Protein AF-A0A1N7HKX2-F1 (afdb_monomer_lite)

Organism: NCBI:txid573024

Secondary structure (DSSP, 8-state):
-HHHHHHHHHHHHHHHHHHHHHHHHHHHHHHHHHHHHHHHHHHHHHHTS-GGGT-SHHHHHHHHHHHHHHHHHHHHHHHHHHHHHHHHHHHHHHHHHHHHHHHHHHHHHHHHHHHH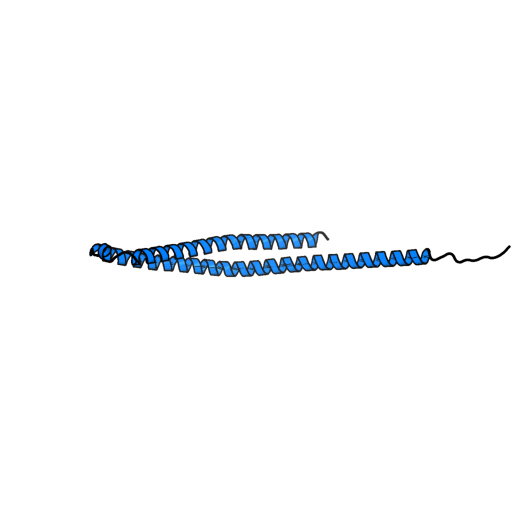HHHHHHHHHHHHHHHHHHTS---------

Foldseek 3Di:
DVVLVVVLVVLVVQLVVLVVVLVVLVVQLVVLVVVLVVLVVVVVVVVPDDVVVQPDPVSVVVVVVSVVVSVVVNVVSVVSNVVSVVVNVVSVVSSVVSVVSSVVSVVVVVVVVVVVVVVVVVVVVVVVVVVCVVPPDPPPDDDDD

Radius of gyration: 36.27 Å; chains: 1; bounding box: 98×24×101 Å

Structure (mmCIF, N/CA/C/O backbone):
data_AF-A0A1N7HKX2-F1
#
_entry.id   AF-A0A1N7HKX2-F1
#
loop_
_atom_site.group_PDB
_atom_site.id
_atom_site.type_symbol
_atom_site.label_atom_id
_atom_site.label_alt_id
_atom_site.label_comp_id
_atom_site.label_asym_id
_atom_site.label_entity_id
_atom_site.label_seq_id
_atom_site.pdbx_PDB_ins_code
_atom_site.Cartn_x
_atom_site.Cartn_y
_atom_site.Cartn_z
_atom_site.occupancy
_atom_site.B_iso_or_equiv
_atom_site.auth_seq_id
_atom_site.auth_comp_id
_atom_site.auth_asym_id
_atom_site.auth_atom_id
_atom_site.pdbx_PDB_model_num
ATOM 1 N N . MET A 1 1 ? 10.877 6.800 -34.885 1.00 54.47 1 MET A N 1
ATOM 2 C CA . MET A 1 1 ? 11.547 7.335 -33.668 1.00 54.47 1 MET A CA 1
ATOM 3 C C . MET A 1 1 ? 10.547 7.992 -32.712 1.00 54.47 1 MET A C 1
ATOM 5 O O . MET A 1 1 ? 10.729 7.865 -31.511 1.00 54.47 1 MET A O 1
ATOM 9 N N . THR A 1 2 ? 9.482 8.614 -33.228 1.00 68.00 2 THR A N 1
ATOM 10 C CA . THR A 1 2 ? 8.345 9.198 -32.486 1.00 68.00 2 THR A CA 1
ATOM 11 C C . THR A 1 2 ? 7.477 8.170 -31.752 1.00 68.00 2 THR A C 1
ATOM 13 O O . THR A 1 2 ? 7.213 8.350 -30.570 1.00 68.00 2 THR A O 1
ATOM 16 N N . ASP A 1 3 ? 7.137 7.056 -32.400 1.00 84.38 3 ASP A N 1
ATOM 17 C CA . ASP A 1 3 ? 6.223 6.032 -31.861 1.00 84.38 3 ASP A CA 1
ATOM 18 C C . ASP A 1 3 ? 6.670 5.440 -30.502 1.00 84.38 3 ASP A C 1
ATOM 20 O O . ASP A 1 3 ? 5.929 5.393 -29.526 1.00 84.38 3 ASP A O 1
ATOM 24 N N . ARG A 1 4 ? 7.958 5.112 -30.358 1.00 81.38 4 ARG A N 1
ATOM 25 C CA . ARG A 1 4 ? 8.507 4.568 -29.100 1.00 81.38 4 ARG A CA 1
ATOM 26 C C . ARG A 1 4 ? 8.592 5.577 -27.961 1.00 81.38 4 ARG A C 1
ATOM 28 O O . ARG A 1 4 ? 8.464 5.204 -26.798 1.00 81.38 4 ARG A O 1
ATOM 35 N N . VAL A 1 5 ? 8.846 6.844 -28.284 1.00 83.69 5 VAL A N 1
ATOM 36 C CA . VAL A 1 5 ? 8.855 7.916 -27.281 1.00 83.69 5 VAL A CA 1
ATOM 37 C C . VAL A 1 5 ? 7.432 8.157 -26.784 1.00 83.69 5 VAL A C 1
ATOM 39 O O . VAL A 1 5 ? 7.237 8.269 -25.578 1.00 83.69 5 VAL A O 1
ATOM 42 N N . GLN A 1 6 ? 6.447 8.134 -27.686 1.00 88.75 6 GLN A N 1
ATOM 43 C CA . GLN A 1 6 ? 5.028 8.200 -27.335 1.00 88.75 6 GLN A CA 1
ATOM 44 C C . GLN A 1 6 ? 4.601 7.001 -26.478 1.00 88.75 6 GLN A C 1
ATOM 46 O O . GLN A 1 6 ? 3.959 7.192 -25.449 1.00 88.75 6 GLN A O 1
ATOM 51 N N . LEU A 1 7 ? 5.034 5.783 -26.822 1.00 89.44 7 LEU A N 1
ATOM 52 C CA . LEU A 1 7 ? 4.786 4.589 -26.009 1.00 89.44 7 LEU A CA 1
ATOM 53 C C . LEU A 1 7 ? 5.380 4.721 -24.599 1.00 89.44 7 LEU A C 1
ATOM 55 O O . LEU A 1 7 ? 4.712 4.412 -23.617 1.00 89.44 7 LEU A O 1
ATOM 59 N N . SER A 1 8 ? 6.616 5.210 -24.484 1.00 89.69 8 SER A N 1
ATOM 60 C CA . SER A 1 8 ? 7.265 5.454 -23.189 1.00 89.69 8 SER A 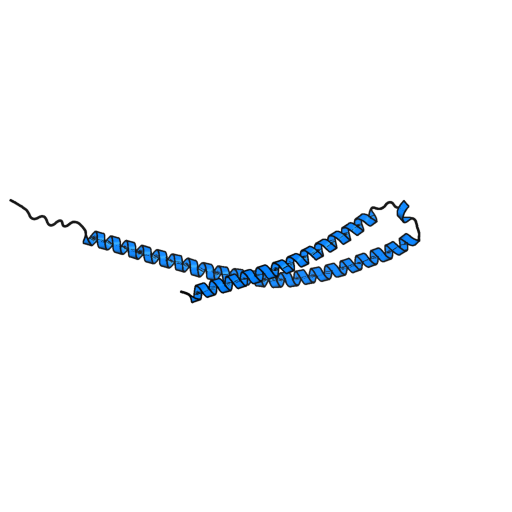CA 1
ATOM 61 C C . SER A 1 8 ? 6.496 6.470 -22.344 1.00 89.69 8 SER A C 1
ATOM 63 O O . SER A 1 8 ? 6.220 6.220 -21.173 1.00 89.69 8 SER A O 1
ATOM 65 N N . GLN A 1 9 ? 6.082 7.585 -22.952 1.00 90.25 9 GLN A N 1
ATOM 66 C CA . GLN A 1 9 ? 5.284 8.615 -22.285 1.00 90.25 9 GLN A CA 1
ATOM 67 C C . GLN A 1 9 ? 3.924 8.080 -21.827 1.00 90.25 9 GLN A C 1
ATOM 69 O O . GLN A 1 9 ? 3.513 8.352 -20.702 1.00 90.25 9 GLN A O 1
ATOM 74 N N . ALA A 1 10 ? 3.250 7.278 -22.654 1.00 91.75 10 ALA A N 1
ATOM 75 C CA . ALA A 1 10 ? 1.982 6.653 -22.294 1.00 91.75 10 ALA A CA 1
ATOM 76 C C . ALA A 1 10 ? 2.136 5.656 -21.130 1.00 91.75 10 ALA A C 1
ATOM 78 O O . ALA A 1 10 ? 1.307 5.637 -20.220 1.00 91.75 10 ALA A O 1
ATOM 79 N N . MET A 1 11 ? 3.206 4.852 -21.120 1.00 91.75 11 MET A N 1
ATOM 80 C CA . MET A 1 11 ? 3.478 3.906 -20.029 1.00 91.75 11 MET A CA 1
ATOM 81 C C . MET A 1 11 ? 3.841 4.617 -18.724 1.00 91.75 11 MET A C 1
ATOM 83 O O . MET A 1 11 ? 3.386 4.199 -17.660 1.00 91.75 11 MET A O 1
ATOM 87 N N . GLU A 1 12 ? 4.606 5.706 -18.798 1.00 92.25 12 GLU A N 1
ATOM 88 C CA . GLU A 1 12 ? 4.907 6.548 -17.639 1.00 92.25 12 GLU A CA 1
ATOM 89 C C . GLU A 1 12 ? 3.629 7.199 -17.095 1.00 92.25 12 GLU A C 1
ATOM 91 O O . GLU A 1 12 ? 3.353 7.097 -15.905 1.00 92.25 12 GLU A O 1
ATOM 96 N N . ALA A 1 13 ? 2.785 7.773 -17.957 1.00 93.19 13 ALA A N 1
ATOM 97 C CA . ALA A 1 13 ? 1.505 8.348 -17.545 1.00 93.19 13 ALA A CA 1
ATOM 98 C C . ALA A 1 13 ? 0.592 7.308 -16.868 1.00 93.19 13 ALA A C 1
ATOM 100 O O . ALA A 1 13 ? -0.014 7.592 -15.835 1.00 93.19 13 ALA A O 1
ATOM 101 N N . ALA A 1 14 ? 0.536 6.081 -17.396 1.00 91.25 14 ALA A N 1
ATOM 102 C CA . ALA A 1 14 ? -0.213 4.987 -16.780 1.00 91.25 14 ALA A CA 1
ATOM 103 C C . ALA A 1 14 ? 0.354 4.584 -15.405 1.00 91.25 14 ALA A C 1
ATOM 105 O O . ALA A 1 14 ? -0.413 4.284 -14.486 1.00 91.25 14 ALA A O 1
ATOM 106 N N . TYR A 1 15 ? 1.681 4.590 -15.241 1.00 94.38 15 TYR A N 1
ATOM 107 C CA . TYR A 1 15 ? 2.329 4.354 -13.950 1.00 94.38 15 TYR A CA 1
ATOM 108 C C . TYR A 1 15 ? 2.005 5.461 -12.937 1.00 94.38 15 TYR A C 1
ATOM 110 O O . TYR A 1 15 ? 1.603 5.154 -11.814 1.00 94.38 15 TYR A O 1
ATOM 118 N N . GLN A 1 16 ? 2.082 6.729 -13.347 1.00 94.00 16 GLN A N 1
ATOM 119 C CA . GLN A 1 16 ? 1.731 7.878 -12.506 1.00 94.00 16 GLN A CA 1
ATOM 120 C C . GLN A 1 16 ? 0.261 7.837 -12.069 1.00 94.00 16 GLN A C 1
ATOM 122 O O . GLN A 1 16 ? -0.043 8.010 -10.890 1.00 94.00 16 GLN A O 1
ATOM 127 N N . ALA A 1 17 ? -0.656 7.514 -12.985 1.00 92.31 17 ALA A N 1
ATOM 128 C CA . ALA A 1 17 ? -2.073 7.349 -12.663 1.00 92.31 17 ALA A CA 1
ATOM 129 C C . ALA A 1 17 ? -2.307 6.217 -11.643 1.00 92.31 17 ALA A C 1
ATOM 131 O O . ALA A 1 17 ? -3.062 6.384 -10.684 1.00 92.31 17 ALA A O 1
ATOM 132 N N . ALA A 1 18 ? -1.623 5.078 -11.802 1.00 91.69 18 ALA A N 1
ATOM 133 C CA . ALA A 1 18 ? -1.693 3.980 -10.840 1.00 91.69 18 ALA A CA 1
ATOM 134 C C . ALA A 1 18 ? -1.113 4.368 -9.467 1.00 91.69 18 ALA A C 1
ATOM 136 O O . ALA A 1 18 ? -1.611 3.914 -8.434 1.00 91.69 18 ALA A O 1
ATOM 137 N N . GLN A 1 19 ? -0.077 5.210 -9.441 1.00 92.94 19 GLN A N 1
ATOM 138 C CA . GLN A 1 19 ? 0.522 5.709 -8.207 1.00 92.94 19 GLN A CA 1
ATOM 139 C C . GLN A 1 19 ? -0.404 6.695 -7.487 1.00 92.94 19 GLN A C 1
ATOM 141 O O . GLN A 1 19 ? -0.5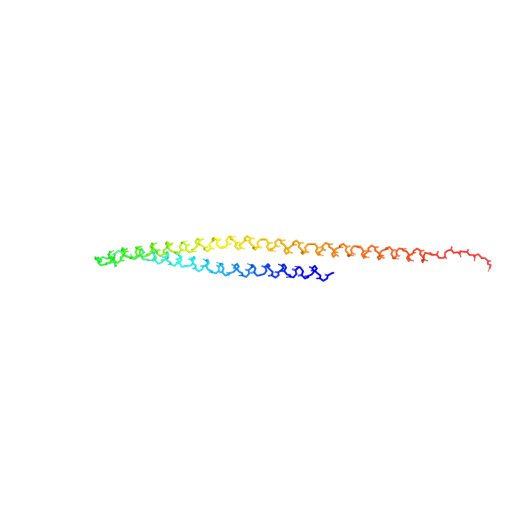54 6.587 -6.271 1.00 92.94 19 GLN A O 1
ATOM 146 N N . ALA A 1 20 ? -1.069 7.593 -8.218 1.00 92.44 20 ALA A N 1
ATOM 147 C CA . ALA A 1 20 ? -2.071 8.503 -7.665 1.00 92.44 20 ALA A CA 1
ATOM 148 C C . ALA A 1 20 ? -3.236 7.729 -7.028 1.00 92.44 20 ALA A C 1
ATOM 150 O O . ALA A 1 20 ? -3.525 7.922 -5.851 1.00 92.44 20 ALA A O 1
ATOM 151 N N . ALA A 1 21 ? -3.802 6.748 -7.740 1.00 89.69 21 ALA A N 1
ATOM 152 C CA . ALA A 1 21 ? -4.880 5.903 -7.214 1.00 89.69 21 ALA A CA 1
ATOM 153 C C . ALA A 1 21 ? -4.483 5.107 -5.951 1.00 89.69 21 ALA A C 1
ATOM 155 O O . ALA A 1 21 ? -5.331 4.745 -5.136 1.00 89.69 21 ALA A O 1
ATOM 156 N N . MET A 1 22 ? -3.190 4.812 -5.770 1.00 93.50 22 MET A N 1
ATOM 157 C CA . MET A 1 22 ? -2.677 4.172 -4.555 1.00 93.50 22 MET A CA 1
ATOM 158 C C . MET A 1 22 ? -2.655 5.132 -3.355 1.00 93.50 22 MET A C 1
ATOM 160 O O . MET A 1 22 ? -2.779 4.670 -2.220 1.00 93.50 22 MET A O 1
ATOM 164 N N . GLN A 1 23 ? -2.488 6.441 -3.570 1.00 92.94 23 GLN A N 1
ATOM 165 C CA . GLN A 1 23 ? -2.474 7.420 -2.477 1.00 92.94 23 GLN A CA 1
ATOM 166 C C . GLN A 1 23 ? -3.844 7.545 -1.817 1.00 92.94 23 GLN A C 1
ATOM 168 O O . GLN A 1 23 ? -3.916 7.533 -0.590 1.00 92.94 23 GLN A O 1
ATOM 173 N N . ASP A 1 24 ? -4.917 7.547 -2.606 1.00 91.75 24 ASP A N 1
ATOM 174 C CA . ASP A 1 24 ? -6.286 7.623 -2.083 1.00 91.75 24 ASP A CA 1
ATOM 175 C C . ASP A 1 24 ? -6.590 6.444 -1.144 1.00 91.75 24 ASP A C 1
ATOM 177 O O . ASP A 1 24 ? -7.060 6.624 -0.021 1.00 91.75 24 ASP A O 1
ATOM 181 N N . ILE A 1 25 ? -6.213 5.228 -1.553 1.00 95.00 25 ILE A N 1
ATOM 182 C CA . ILE A 1 25 ? -6.378 4.016 -0.735 1.00 95.00 25 ILE A CA 1
ATOM 183 C C . ILE A 1 25 ? -5.528 4.071 0.540 1.00 95.00 25 ILE A C 1
ATOM 185 O O . ILE A 1 25 ? -5.960 3.610 1.597 1.00 95.00 25 ILE A O 1
ATOM 189 N N . ARG A 1 26 ? -4.312 4.626 0.468 1.00 95.94 26 ARG A N 1
ATOM 190 C CA . ARG A 1 26 ? -3.451 4.797 1.650 1.00 95.94 26 ARG A CA 1
ATOM 191 C C . ARG A 1 26 ? -4.036 5.801 2.637 1.00 95.94 26 ARG A C 1
ATOM 193 O O . ARG A 1 26 ? -3.925 5.579 3.843 1.00 95.94 26 ARG A O 1
ATOM 200 N N . ALA A 1 27 ? -4.642 6.878 2.144 1.00 96.56 27 ALA A N 1
ATOM 201 C CA . ALA A 1 27 ? -5.323 7.855 2.982 1.00 96.56 27 ALA A CA 1
ATOM 202 C C . ALA A 1 27 ? -6.527 7.218 3.692 1.00 96.56 27 ALA A C 1
ATOM 204 O O . ALA A 1 27 ? -6.638 7.331 4.912 1.00 96.56 27 ALA A O 1
ATOM 205 N N . GLU A 1 28 ? -7.358 6.464 2.963 1.00 96.81 28 GLU A N 1
ATOM 206 C CA . GLU A 1 28 ? -8.502 5.739 3.534 1.00 96.81 28 GLU A CA 1
ATOM 207 C C . GLU A 1 28 ? -8.063 4.714 4.596 1.00 96.81 28 GLU A C 1
ATOM 209 O O . GLU A 1 28 ? -8.617 4.667 5.695 1.00 96.81 28 GLU A O 1
ATOM 214 N N . GLU A 1 29 ? -7.015 3.932 4.319 1.00 98.06 29 GLU A N 1
ATOM 215 C CA . GLU A 1 29 ? -6.444 2.989 5.289 1.00 98.06 29 GLU A CA 1
ATOM 216 C C . GLU A 1 29 ? -5.941 3.697 6.552 1.00 98.06 29 GLU A C 1
ATOM 218 O O . GLU A 1 29 ? -6.178 3.228 7.666 1.00 98.06 29 GLU A O 1
ATOM 223 N N . THR A 1 30 ? -5.232 4.814 6.382 1.00 98.06 30 THR A N 1
ATOM 224 C CA . THR A 1 30 ? -4.673 5.583 7.498 1.00 98.06 30 THR A CA 1
ATOM 225 C C . THR A 1 30 ? -5.787 6.127 8.384 1.00 98.06 30 THR A C 1
ATOM 227 O O . THR A 1 30 ? -5.717 5.959 9.599 1.00 98.06 30 THR A O 1
ATOM 230 N N . ALA A 1 31 ? -6.839 6.689 7.785 1.00 98.06 31 ALA A N 1
ATOM 231 C CA . ALA A 1 31 ? -7.996 7.195 8.515 1.00 98.06 31 ALA A CA 1
ATOM 232 C C . ALA A 1 31 ? -8.685 6.086 9.329 1.00 98.06 31 ALA A C 1
ATOM 234 O O . ALA A 1 31 ? -8.932 6.255 10.520 1.00 98.06 31 ALA A O 1
ATOM 235 N N . LEU A 1 32 ? -8.918 4.909 8.735 1.00 98.06 32 LEU A N 1
ATOM 236 C CA . LEU A 1 32 ? -9.529 3.779 9.449 1.00 98.06 32 LEU A CA 1
ATOM 237 C C . LEU A 1 32 ? -8.667 3.281 10.615 1.00 98.06 32 LEU A C 1
ATOM 239 O O . LEU A 1 32 ? -9.189 2.964 11.685 1.00 98.06 32 LEU A O 1
ATOM 243 N N . ARG A 1 33 ? -7.344 3.218 10.428 1.00 98.19 33 ARG A N 1
ATOM 244 C CA . ARG A 1 33 ? -6.407 2.843 11.497 1.00 98.19 33 ARG A CA 1
ATOM 245 C C . ARG A 1 33 ? -6.380 3.877 12.620 1.00 98.19 33 ARG A C 1
ATOM 247 O O . ARG A 1 33 ? -6.300 3.483 13.780 1.00 98.19 33 ARG A O 1
ATOM 254 N N . GLN A 1 34 ? -6.468 5.165 12.292 1.00 98.00 34 GLN A N 1
ATOM 255 C CA . GLN A 1 34 ? -6.578 6.239 13.281 1.00 98.00 34 GLN A CA 1
ATOM 256 C C . GLN A 1 34 ? -7.869 6.105 14.090 1.00 98.00 34 GLN A C 1
ATOM 258 O O . GLN A 1 34 ? -7.798 6.057 15.312 1.00 98.00 34 GLN A O 1
ATOM 263 N N . SER A 1 35 ? -9.020 5.907 13.440 1.00 97.12 35 SER A N 1
ATOM 264 C CA . SER A 1 35 ? -10.292 5.700 14.147 1.00 97.12 35 SER A CA 1
ATOM 265 C C . SER A 1 35 ? -10.271 4.473 15.066 1.00 97.12 35 SER A C 1
ATOM 267 O O . SER A 1 35 ? -10.822 4.513 16.164 1.00 97.12 35 SER A O 1
ATOM 269 N N . LEU A 1 36 ? -9.617 3.380 14.655 1.00 96.81 36 LEU A N 1
ATOM 270 C CA . LEU A 1 36 ? -9.416 2.210 15.520 1.00 96.81 36 LEU A CA 1
ATOM 271 C C . LEU A 1 36 ? -8.536 2.537 16.735 1.00 96.81 36 LEU A C 1
ATOM 273 O O . LEU A 1 36 ? -8.864 2.130 17.848 1.00 96.81 36 LEU A O 1
ATOM 277 N N . ALA A 1 37 ? -7.444 3.277 16.533 1.00 96.25 37 ALA A N 1
ATOM 278 C CA . ALA A 1 37 ? -6.550 3.688 17.612 1.00 96.25 37 ALA A CA 1
ATOM 279 C C . ALA A 1 37 ? -7.242 4.639 18.603 1.00 96.25 37 ALA A C 1
ATOM 281 O O . ALA A 1 37 ? -7.080 4.487 19.811 1.00 96.25 37 ALA A O 1
ATOM 282 N N . GLU A 1 38 ? -8.048 5.579 18.109 1.00 94.94 38 GLU A N 1
ATOM 283 C CA . GLU A 1 38 ? -8.859 6.484 18.930 1.00 94.94 38 GLU A CA 1
ATOM 284 C C . GLU A 1 38 ? -9.886 5.716 19.767 1.00 94.94 38 GLU A C 1
ATOM 286 O O . GLU A 1 38 ? -10.009 5.959 20.968 1.00 94.94 38 GLU A O 1
ATOM 291 N N . LEU A 1 39 ? -10.583 4.750 19.160 1.00 92.88 39 LEU A N 1
ATOM 292 C CA . LEU A 1 39 ? -11.549 3.901 19.857 1.00 92.88 39 LEU A CA 1
ATOM 293 C C . LEU A 1 39 ? -10.880 3.084 20.976 1.00 92.88 39 LEU A C 1
ATOM 295 O O . LEU A 1 39 ? -11.408 2.989 22.087 1.00 92.88 39 LEU A O 1
ATOM 299 N N . ASP A 1 40 ? -9.700 2.525 20.705 1.00 91.06 40 ASP A N 1
ATOM 300 C CA . ASP A 1 40 ? -8.931 1.775 21.697 1.00 91.06 40 ASP A CA 1
ATOM 301 C C . ASP A 1 40 ? -8.400 2.690 22.817 1.00 91.06 40 ASP A C 1
ATOM 303 O O . ASP A 1 40 ? -8.470 2.320 23.993 1.00 91.06 40 ASP A O 1
ATOM 307 N N . ALA A 1 41 ? -7.961 3.909 22.492 1.00 90.50 41 ALA A N 1
ATOM 308 C CA . ALA A 1 41 ? -7.528 4.900 23.477 1.00 90.50 41 ALA A CA 1
ATOM 309 C C . ALA A 1 41 ? -8.676 5.333 24.405 1.00 90.50 41 ALA A C 1
ATOM 311 O O . ALA A 1 41 ? -8.497 5.369 25.624 1.00 90.50 41 ALA A O 1
ATOM 312 N N . GLN A 1 42 ? -9.870 5.590 23.858 1.00 86.62 42 GLN A N 1
ATOM 313 C CA . GLN A 1 42 ? -11.066 5.909 24.647 1.00 86.62 42 GLN A CA 1
ATOM 314 C C . GLN A 1 42 ? -11.422 4.765 25.598 1.00 86.62 42 GLN A C 1
ATOM 316 O O . GLN A 1 42 ? -11.656 4.993 26.784 1.00 86.62 42 GLN A O 1
ATOM 321 N N . ARG A 1 43 ? -11.379 3.517 25.116 1.00 84.25 43 ARG A N 1
ATOM 322 C CA . ARG A 1 43 ? -11.628 2.333 25.947 1.00 84.25 43 ARG A CA 1
ATOM 323 C C . ARG A 1 43 ? -10.622 2.205 27.094 1.00 84.25 43 ARG A C 1
ATOM 325 O O . ARG A 1 43 ? -11.010 1.865 28.213 1.00 84.25 43 ARG A O 1
ATOM 332 N N . MET A 1 44 ? -9.338 2.451 26.830 1.00 83.94 44 MET A N 1
ATOM 333 C CA . MET A 1 44 ? -8.294 2.417 27.859 1.00 83.94 44 MET A CA 1
ATOM 334 C C . MET A 1 44 ? -8.480 3.530 28.895 1.00 83.94 44 MET A C 1
ATOM 336 O O . MET A 1 44 ? -8.383 3.256 30.090 1.00 83.94 44 MET A O 1
ATOM 340 N N . ALA A 1 45 ? -8.801 4.748 28.451 1.00 83.06 45 ALA A N 1
ATOM 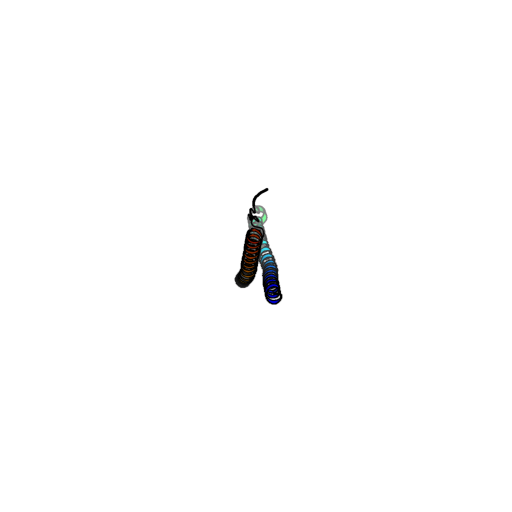341 C CA . ALA A 1 45 ? -9.060 5.885 29.328 1.00 83.06 45 ALA A CA 1
ATOM 342 C C . ALA A 1 45 ? -10.265 5.636 30.247 1.00 83.06 45 ALA A C 1
ATOM 344 O O . ALA A 1 45 ? -10.168 5.873 31.449 1.00 83.06 45 ALA A O 1
ATOM 345 N N . SER A 1 46 ? -11.362 5.077 29.720 1.00 76.06 46 SER A N 1
ATOM 346 C CA . SER A 1 46 ? -12.520 4.699 30.537 1.00 76.06 46 SER A CA 1
ATOM 347 C C . SER A 1 46 ? -12.139 3.682 31.616 1.00 76.06 46 SER A C 1
ATOM 349 O O . SER A 1 46 ? -12.521 3.836 32.769 1.00 76.06 46 SER A O 1
ATOM 351 N N . ARG A 1 47 ? -11.325 2.672 31.285 1.00 74.06 47 ARG A N 1
ATOM 352 C CA . ARG A 1 47 ? -10.906 1.637 32.245 1.00 74.06 47 ARG A CA 1
ATOM 353 C C . ARG A 1 47 ? -9.955 2.150 33.337 1.00 74.06 47 ARG A C 1
ATOM 355 O O . ARG A 1 47 ? -9.827 1.499 34.368 1.00 74.06 47 ARG A O 1
ATOM 362 N N . ALA A 1 48 ? -9.281 3.277 33.111 1.00 77.44 48 ALA A N 1
ATOM 363 C CA . ALA A 1 48 ? -8.340 3.876 34.057 1.00 77.44 48 ALA A CA 1
ATOM 364 C C . ALA A 1 48 ? -9.010 4.771 35.123 1.00 77.44 48 ALA A C 1
ATOM 366 O O . ALA A 1 48 ? -8.329 5.242 36.033 1.00 77.44 48 ALA A O 1
ATOM 367 N N . LEU A 1 49 ? -10.321 5.021 35.025 1.00 71.25 49 LEU A N 1
ATOM 368 C CA . LEU A 1 49 ? -11.058 5.849 35.985 1.00 71.25 49 LEU A CA 1
ATOM 369 C C . LEU A 1 49 ? -11.245 5.118 37.341 1.00 71.25 49 LEU A C 1
ATOM 371 O O . LEU A 1 49 ? -11.627 3.946 37.335 1.00 71.25 49 LEU A O 1
ATOM 375 N N . PRO A 1 50 ? -11.025 5.780 38.500 1.00 69.88 50 PRO A N 1
ATOM 376 C CA . PRO A 1 50 ? -11.143 5.167 39.832 1.00 69.88 50 PRO A CA 1
ATOM 377 C C . PRO A 1 50 ? -12.545 4.638 40.153 1.00 69.88 50 PRO A C 1
ATOM 379 O O . PRO A 1 50 ? -13.539 5.301 39.857 1.00 69.88 50 PRO A O 1
ATOM 382 N N . LEU A 1 51 ? -12.626 3.491 40.840 1.00 62.09 51 LEU A N 1
ATOM 383 C CA . LEU A 1 51 ? -13.876 2.786 41.176 1.00 62.09 51 LEU A CA 1
ATOM 384 C C . LEU A 1 51 ? -14.903 3.658 41.932 1.00 62.09 51 LEU A C 1
ATOM 386 O O . LEU A 1 51 ? -16.107 3.456 41.785 1.00 62.09 51 LEU A O 1
ATOM 390 N N . GLU A 1 52 ? -14.446 4.651 42.701 1.00 64.56 52 GLU A N 1
ATOM 391 C CA . GLU A 1 52 ? -15.314 5.588 43.434 1.00 64.56 52 GLU A CA 1
ATOM 392 C C . GLU A 1 52 ? -16.181 6.453 42.503 1.00 64.56 52 GLU A C 1
ATOM 394 O O . GLU A 1 52 ? -17.274 6.864 42.885 1.00 64.56 52 GLU A O 1
ATOM 399 N N . GLN A 1 53 ? -15.746 6.680 41.259 1.00 60.78 53 GLN A N 1
ATOM 400 C CA . GLN A 1 53 ? -16.517 7.407 40.240 1.00 60.78 53 GLN A CA 1
ATOM 401 C C . GLN A 1 53 ? -17.543 6.513 39.518 1.00 60.78 53 GLN A C 1
ATOM 403 O O . GLN A 1 53 ? -18.427 7.019 38.829 1.00 60.78 53 GLN A O 1
ATOM 408 N N . TRP A 1 54 ? -17.457 5.190 39.696 1.00 58.28 54 TRP A N 1
ATOM 409 C CA . TRP A 1 54 ? -18.302 4.186 39.034 1.00 58.28 54 TRP A CA 1
ATOM 410 C C . TRP A 1 54 ? -19.460 3.677 39.905 1.00 58.28 54 TRP A C 1
ATOM 412 O O . TRP A 1 54 ? -20.334 2.970 39.408 1.00 58.28 54 TRP A O 1
ATOM 422 N N . ALA A 1 55 ? -19.496 4.024 41.195 1.00 56.34 55 ALA A N 1
ATOM 423 C CA . ALA A 1 55 ? -20.305 3.344 42.215 1.00 56.34 55 ALA A CA 1
ATOM 424 C C . ALA A 1 55 ? -21.842 3.528 42.122 1.00 56.34 55 ALA A C 1
ATOM 426 O O . ALA A 1 55 ? -22.573 3.058 42.994 1.00 56.34 55 ALA A O 1
ATOM 427 N N . ALA A 1 56 ? -22.374 4.171 41.077 1.00 59.91 56 ALA A N 1
ATOM 428 C CA . ALA A 1 56 ? -23.817 4.292 40.874 1.00 59.91 56 ALA A CA 1
ATOM 429 C C . ALA A 1 56 ? -24.371 3.109 40.043 1.00 59.91 56 ALA A C 1
ATOM 431 O O . ALA A 1 56 ? -23.869 2.852 38.952 1.00 59.91 56 ALA A O 1
ATOM 432 N N . PRO A 1 57 ? -25.483 2.455 40.435 1.00 55.44 57 PRO A N 1
ATOM 433 C CA . PRO A 1 57 ? -26.126 1.391 39.643 1.00 55.44 57 PRO A CA 1
ATOM 434 C C . PRO A 1 57 ? -26.481 1.790 38.195 1.00 55.44 57 PRO A C 1
ATOM 436 O O . PRO A 1 57 ? -26.533 0.948 37.301 1.00 55.44 57 PRO A O 1
ATOM 439 N N . ARG A 1 58 ? -26.676 3.093 37.935 1.00 56.78 58 ARG A N 1
ATOM 440 C CA . ARG A 1 58 ? -26.894 3.668 36.593 1.00 56.78 58 ARG A CA 1
ATOM 441 C C . ARG A 1 58 ? -25.646 3.603 35.698 1.00 56.78 58 ARG A C 1
ATOM 443 O O . ARG A 1 58 ? -25.787 3.525 34.481 1.00 56.78 58 ARG A O 1
ATOM 450 N N . ALA A 1 59 ? -24.452 3.606 36.293 1.00 61.94 59 ALA A N 1
ATOM 451 C CA . ALA A 1 59 ? -23.177 3.521 35.585 1.00 61.94 59 ALA A CA 1
ATOM 452 C C . ALA A 1 59 ? -22.940 2.122 34.995 1.00 61.94 59 ALA A C 1
ATOM 454 O O . ALA A 1 59 ? -22.402 2.012 33.900 1.00 61.94 59 ALA A O 1
ATOM 455 N N . ILE A 1 60 ? -23.430 1.061 35.649 1.00 63.03 60 ILE A N 1
ATOM 456 C CA . ILE A 1 60 ? -23.290 -0.326 35.168 1.00 63.03 60 ILE A CA 1
ATOM 457 C C . ILE A 1 60 ? -24.078 -0.544 33.864 1.00 63.03 60 ILE A C 1
ATOM 459 O O . ILE A 1 60 ? -23.566 -1.123 32.907 1.00 63.03 60 ILE A O 1
ATOM 463 N N . GLY A 1 61 ? -25.319 -0.048 33.791 1.00 65.75 61 GLY A N 1
ATOM 464 C CA . GLY A 1 61 ? -26.126 -0.131 32.566 1.00 65.75 61 GLY A CA 1
ATOM 465 C C . GLY A 1 61 ? -25.558 0.712 31.418 1.00 65.75 61 GLY A C 1
ATOM 466 O O . GLY A 1 61 ? -25.585 0.285 30.264 1.00 65.75 61 GLY A O 1
ATOM 467 N N . ALA A 1 62 ? -25.003 1.885 31.737 1.00 72.38 62 ALA A N 1
ATOM 468 C CA . ALA A 1 62 ? -24.318 2.735 30.766 1.00 72.38 62 ALA A CA 1
ATOM 469 C C . ALA A 1 62 ? -23.031 2.080 30.227 1.00 72.38 62 ALA A C 1
ATOM 471 O O . ALA A 1 62 ? -22.773 2.153 29.026 1.00 72.38 62 ALA A O 1
ATOM 472 N N . ASP A 1 63 ? -22.272 1.382 31.076 1.00 77.12 63 ASP A N 1
ATOM 473 C CA . ASP A 1 63 ? -21.052 0.675 30.680 1.00 77.12 63 ASP A CA 1
ATOM 474 C C . ASP A 1 63 ? -21.342 -0.506 29.745 1.00 77.12 63 ASP A C 1
ATOM 476 O O . ASP A 1 63 ? -20.694 -0.650 28.712 1.00 77.12 63 ASP A O 1
ATOM 480 N N . LEU A 1 64 ? -22.379 -1.306 30.018 1.00 80.25 64 LEU A N 1
ATOM 481 C CA . LEU A 1 64 ? -22.750 -2.413 29.129 1.00 80.25 64 LEU A CA 1
ATOM 482 C C . LEU A 1 64 ? -23.159 -1.919 27.727 1.00 80.25 64 LEU A C 1
ATOM 484 O O . LEU A 1 64 ? -22.759 -2.502 26.715 1.00 80.25 64 LEU A O 1
ATOM 488 N N . LEU A 1 65 ? -23.921 -0.821 27.654 1.00 83.81 65 LEU A N 1
ATOM 489 C CA . LEU A 1 65 ? -24.293 -0.187 26.384 1.00 83.81 65 LEU A CA 1
ATOM 490 C C . LEU A 1 65 ? -23.068 0.367 25.645 1.00 83.81 65 LEU A C 1
ATOM 492 O O . LEU A 1 65 ? -22.940 0.166 24.434 1.00 83.81 65 LEU A O 1
ATOM 496 N N . TRP A 1 66 ? -22.153 1.016 26.368 1.00 84.75 66 TRP A N 1
ATOM 497 C CA . TRP A 1 66 ? -20.904 1.545 25.823 1.00 84.75 66 TRP A CA 1
ATOM 498 C C . TRP A 1 66 ? -19.984 0.440 25.294 1.00 84.75 66 TRP A C 1
ATOM 500 O O . TRP A 1 66 ? -19.468 0.540 24.178 1.00 84.75 66 TRP A O 1
ATOM 510 N N . GLN A 1 67 ? -19.829 -0.659 26.033 1.00 84.31 67 GLN A N 1
ATOM 511 C CA . GLN A 1 67 ? -19.058 -1.826 25.601 1.00 84.31 67 GLN A CA 1
ATOM 512 C C . GLN A 1 67 ? -19.669 -2.471 24.352 1.00 84.31 67 GLN A C 1
ATOM 514 O O . GLN A 1 67 ? -18.951 -2.774 23.395 1.00 84.31 67 GLN A O 1
ATOM 519 N N . GLY A 1 68 ? -20.996 -2.629 24.319 1.00 89.19 68 GLY A N 1
ATOM 520 C CA . GLY A 1 68 ? -21.710 -3.163 23.159 1.00 89.19 68 GLY A CA 1
ATOM 521 C C . GLY A 1 68 ? -21.621 -2.262 21.922 1.00 89.19 68 GLY A C 1
ATOM 522 O O . GLY A 1 68 ? -21.520 -2.757 20.798 1.00 89.19 68 GLY A O 1
ATOM 523 N N . TRP A 1 69 ? -21.636 -0.939 22.098 1.00 90.81 69 TRP A N 1
ATOM 524 C CA . TRP A 1 69 ? -21.372 0.010 21.014 1.00 90.81 69 TRP A CA 1
ATOM 525 C C . TRP A 1 69 ? -19.920 -0.088 20.529 1.00 90.81 69 TRP A C 1
ATOM 527 O O . TRP A 1 69 ? -19.697 -0.316 19.345 1.00 90.81 69 TRP A O 1
ATOM 537 N N . THR A 1 70 ? -18.944 -0.041 21.439 1.00 90.69 70 THR A N 1
ATOM 538 C CA . THR A 1 70 ? -17.507 -0.117 21.123 1.00 90.69 70 THR A CA 1
ATOM 539 C C . THR A 1 70 ? -17.167 -1.377 20.325 1.00 90.69 70 THR A C 1
ATOM 541 O O . THR A 1 70 ? -16.450 -1.313 19.327 1.00 90.69 70 THR A O 1
ATOM 544 N N . GLN A 1 71 ? -17.711 -2.529 20.726 1.00 91.19 71 GLN A N 1
ATOM 545 C CA . GLN A 1 71 ? -17.471 -3.796 20.038 1.00 91.19 71 GLN A CA 1
ATOM 546 C C . GLN A 1 71 ? -18.038 -3.792 18.612 1.00 91.19 71 GLN A C 1
ATOM 548 O O . GLN A 1 71 ? -17.347 -4.215 17.684 1.00 91.19 71 GLN A O 1
ATOM 553 N N . ARG A 1 72 ? -19.265 -3.284 18.423 1.00 94.31 72 ARG A N 1
ATOM 554 C CA . ARG A 1 72 ? -19.892 -3.159 17.096 1.00 94.31 72 ARG A CA 1
ATOM 555 C C . ARG A 1 72 ? -19.121 -2.190 16.205 1.00 94.31 72 ARG A C 1
ATOM 557 O O . ARG A 1 72 ? -18.721 -2.571 15.110 1.00 94.31 72 ARG A O 1
ATOM 564 N N . THR A 1 73 ? -18.802 -1.000 16.709 1.00 94.12 73 THR A N 1
ATOM 565 C CA . THR A 1 73 ? -18.015 0.008 15.984 1.00 94.12 73 THR A CA 1
ATOM 566 C C . THR A 1 73 ? -16.652 -0.544 15.564 1.00 94.12 73 THR A C 1
ATOM 568 O O . THR A 1 73 ? -16.241 -0.389 14.415 1.00 94.12 73 THR A O 1
ATOM 571 N N . ARG A 1 74 ? -15.957 -1.266 16.453 1.00 95.94 74 ARG A N 1
ATOM 572 C CA . ARG A 1 74 ? -14.676 -1.912 16.131 1.00 95.94 74 ARG A CA 1
ATOM 573 C C . ARG A 1 74 ? -14.823 -2.975 15.043 1.00 95.94 74 ARG A C 1
ATOM 575 O O . ARG A 1 74 ? -13.969 -3.061 14.161 1.00 95.94 74 ARG A O 1
ATOM 582 N N . GLN A 1 75 ? -15.873 -3.795 15.094 1.00 97.06 75 GLN A N 1
ATOM 583 C CA . GLN A 1 75 ? -16.148 -4.783 14.047 1.00 97.06 75 GLN A CA 1
ATOM 584 C C . GLN A 1 75 ? -16.403 -4.107 12.695 1.00 97.06 75 GLN A C 1
ATOM 586 O O . GLN A 1 75 ? -15.786 -4.493 11.704 1.00 97.06 75 GLN A O 1
ATOM 591 N N . GLU A 1 76 ? -17.228 -3.063 12.656 1.00 97.38 76 GLU A N 1
ATOM 592 C CA . GLU A 1 76 ? -17.506 -2.297 11.437 1.00 97.38 76 GLU A CA 1
ATOM 593 C C . GLU A 1 76 ? -16.239 -1.664 10.845 1.00 97.38 76 GLU A C 1
ATOM 595 O O . GLU A 1 76 ? -15.996 -1.771 9.641 1.00 97.38 76 GLU A O 1
ATOM 600 N N . LEU A 1 77 ? -15.398 -1.046 11.681 1.00 97.38 77 LEU A N 1
ATOM 601 C CA . LEU A 1 77 ? -14.119 -0.471 11.256 1.00 97.38 77 LEU A CA 1
ATOM 602 C C . LEU A 1 77 ? -13.163 -1.538 10.706 1.00 97.38 77 LEU A C 1
ATOM 604 O O . LEU A 1 77 ? -12.527 -1.312 9.679 1.00 97.38 77 LEU A O 1
ATOM 608 N N . ASN A 1 78 ? -13.094 -2.716 11.333 1.00 97.88 78 ASN A N 1
ATOM 609 C CA . ASN A 1 78 ? -12.264 -3.821 10.847 1.00 97.88 78 ASN A CA 1
ATOM 610 C C . ASN A 1 78 ? -12.750 -4.378 9.505 1.00 97.88 78 ASN A C 1
ATOM 612 O O . ASN A 1 78 ? -11.926 -4.679 8.643 1.00 97.88 78 ASN A O 1
ATOM 616 N N . VAL A 1 79 ? -14.065 -4.487 9.298 1.00 98.25 79 VAL A N 1
ATOM 617 C CA . VAL A 1 79 ? -14.630 -4.906 8.005 1.00 98.25 79 VAL A CA 1
ATOM 618 C C . VAL A 1 79 ? -14.276 -3.895 6.915 1.00 98.25 79 VAL A C 1
ATOM 620 O O . VAL A 1 79 ? -13.784 -4.287 5.856 1.00 98.25 79 VAL A O 1
ATOM 623 N N . LYS A 1 80 ? -14.445 -2.594 7.185 1.00 98.00 80 LYS A N 1
ATOM 624 C CA . LYS A 1 80 ? -14.041 -1.525 6.255 1.00 98.00 80 LYS A CA 1
ATOM 625 C C . LYS A 1 80 ? -12.544 -1.587 5.952 1.00 98.00 80 LYS A C 1
ATOM 627 O O . LYS A 1 80 ? -12.146 -1.520 4.790 1.00 98.00 80 LYS A O 1
ATOM 632 N N . LEU A 1 81 ? -11.711 -1.787 6.974 1.00 98.25 81 LEU A N 1
ATOM 633 C CA . LEU A 1 81 ? -10.265 -1.918 6.808 1.00 98.25 81 LEU A CA 1
ATOM 634 C C . LEU A 1 81 ? -9.910 -3.131 5.942 1.00 98.25 81 LEU A C 1
ATOM 636 O O . LEU A 1 81 ? -9.106 -3.004 5.023 1.00 98.25 81 LEU A O 1
ATOM 640 N N . ALA A 1 82 ? -10.539 -4.284 6.169 1.00 98.25 82 ALA A N 1
ATOM 641 C CA . ALA A 1 82 ? -10.334 -5.470 5.343 1.00 98.25 82 ALA A CA 1
ATOM 642 C C . ALA A 1 82 ? -10.695 -5.209 3.869 1.00 98.25 82 ALA A C 1
ATOM 644 O O . ALA A 1 82 ? -9.921 -5.552 2.976 1.00 98.25 82 ALA A O 1
ATOM 645 N N . GLN A 1 83 ? -11.813 -4.530 3.602 1.00 98.00 83 GLN A N 1
ATOM 646 C CA . GLN A 1 83 ? -12.215 -4.143 2.244 1.00 98.00 83 GLN A CA 1
ATOM 647 C C . GLN A 1 83 ? -11.210 -3.184 1.587 1.00 98.00 83 GLN A C 1
ATOM 649 O O . GLN A 1 83 ? -10.888 -3.330 0.407 1.00 98.00 83 GLN A O 1
ATOM 654 N N . VAL A 1 84 ? -10.684 -2.208 2.335 1.00 97.94 84 VAL A N 1
ATOM 655 C CA . VAL A 1 84 ? -9.605 -1.322 1.865 1.00 97.94 84 VAL A CA 1
ATOM 656 C C . VAL A 1 84 ? -8.347 -2.121 1.534 1.00 97.94 84 VAL A C 1
ATOM 658 O O . VAL A 1 84 ? -7.756 -1.907 0.479 1.00 97.94 84 VAL A O 1
ATOM 661 N N . LEU A 1 85 ? -7.955 -3.073 2.382 1.00 97.88 85 LEU A N 1
ATOM 662 C CA . LEU A 1 85 ? -6.767 -3.900 2.163 1.00 97.88 85 LEU A CA 1
ATOM 663 C C . LEU A 1 85 ? -6.892 -4.793 0.922 1.00 97.88 85 LEU A C 1
ATOM 665 O O . LEU A 1 85 ? -5.921 -4.924 0.177 1.00 97.88 85 LEU A O 1
ATOM 669 N N . VAL A 1 86 ? -8.078 -5.347 0.655 1.00 97.50 86 VAL A N 1
ATOM 670 C CA . VAL A 1 86 ? -8.351 -6.096 -0.583 1.00 97.50 86 VAL A CA 1
ATOM 671 C C . VAL A 1 86 ? -8.184 -5.188 -1.804 1.00 97.50 86 VAL A C 1
ATOM 673 O O . VAL A 1 86 ? -7.375 -5.486 -2.684 1.00 97.50 86 VAL A O 1
ATOM 676 N N . ARG A 1 87 ? -8.846 -4.022 -1.821 1.00 95.81 87 ARG A N 1
ATOM 677 C CA . ARG A 1 87 ? -8.703 -3.036 -2.912 1.00 95.81 87 ARG A CA 1
ATOM 678 C C . ARG A 1 87 ? -7.248 -2.585 -3.085 1.00 95.81 87 ARG A C 1
ATOM 680 O O . ARG A 1 87 ? -6.762 -2.443 -4.207 1.00 95.81 87 ARG A O 1
ATOM 687 N N . LYS A 1 88 ? -6.517 -2.401 -1.982 1.00 96.12 88 LYS A N 1
ATOM 688 C CA . LYS A 1 88 ? -5.090 -2.054 -1.984 1.00 96.12 88 LYS A CA 1
ATOM 689 C C . LYS A 1 88 ? -4.249 -3.129 -2.660 1.00 96.12 88 LYS A C 1
ATOM 691 O O . LYS A 1 88 ? -3.370 -2.787 -3.449 1.00 96.12 88 LYS A O 1
ATOM 696 N N . ALA A 1 89 ? -4.507 -4.404 -2.374 1.00 95.44 89 ALA A N 1
ATOM 697 C CA . ALA A 1 89 ? -3.788 -5.516 -2.987 1.00 95.44 89 ALA A CA 1
ATOM 698 C C . ALA A 1 89 ? -3.980 -5.538 -4.513 1.00 95.44 89 ALA A C 1
ATOM 700 O O . ALA A 1 89 ? -3.002 -5.644 -5.256 1.00 95.44 89 ALA A O 1
ATOM 701 N N . GLU A 1 90 ? -5.211 -5.334 -4.986 1.00 92.81 90 GLU A N 1
ATOM 702 C CA . GLU A 1 90 ? -5.528 -5.255 -6.418 1.00 92.81 90 GLU A CA 1
ATOM 703 C C . GLU A 1 90 ? -4.811 -4.084 -7.103 1.00 92.81 90 GLU A C 1
ATOM 705 O O . GLU A 1 90 ? -4.154 -4.256 -8.136 1.00 92.81 90 GLU A O 1
ATOM 710 N N . LYS A 1 91 ? -4.868 -2.882 -6.511 1.00 92.88 91 LYS A N 1
ATOM 711 C CA . LYS A 1 91 ? -4.163 -1.712 -7.060 1.00 92.88 91 LYS A CA 1
ATOM 712 C C . LYS A 1 91 ? -2.649 -1.878 -7.016 1.00 92.88 91 LYS A C 1
ATOM 714 O O . LYS A 1 91 ? -1.965 -1.412 -7.924 1.00 92.88 91 LYS A O 1
ATOM 719 N N . LEU A 1 92 ? -2.110 -2.554 -6.003 1.00 94.31 92 LEU A N 1
ATOM 720 C CA . LEU A 1 92 ? -0.676 -2.808 -5.896 1.00 94.31 92 LEU A CA 1
ATOM 721 C C . LEU A 1 92 ? -0.193 -3.734 -7.015 1.00 94.31 92 LEU A C 1
ATOM 723 O O . LEU A 1 92 ? 0.868 -3.488 -7.588 1.00 94.31 92 LEU A O 1
ATOM 727 N N . ALA A 1 93 ? -0.976 -4.757 -7.366 1.00 92.88 93 ALA A N 1
ATOM 728 C CA . ALA A 1 93 ? -0.683 -5.602 -8.519 1.00 92.88 93 ALA A CA 1
ATOM 729 C C . ALA A 1 93 ? -0.663 -4.778 -9.819 1.00 92.88 93 ALA A C 1
ATOM 731 O O . ALA A 1 93 ? 0.313 -4.830 -10.571 1.00 92.88 93 ALA A O 1
ATOM 732 N N . ALA A 1 94 ? -1.681 -3.940 -10.046 1.00 90.19 94 ALA A N 1
ATOM 733 C CA . ALA A 1 94 ? -1.745 -3.061 -11.216 1.00 90.19 94 ALA A CA 1
ATOM 734 C C . ALA A 1 94 ? -0.559 -2.079 -11.286 1.00 90.19 94 ALA A C 1
ATOM 736 O O . ALA A 1 94 ? 0.053 -1.925 -12.346 1.00 90.19 94 ALA A O 1
ATOM 737 N N . LEU A 1 95 ? -0.187 -1.471 -10.155 1.00 94.19 95 LEU A N 1
ATOM 738 C CA . LEU A 1 95 ? 0.961 -0.572 -10.041 1.00 94.19 95 LEU A CA 1
ATOM 739 C C . LEU A 1 95 ? 2.274 -1.285 -10.390 1.00 94.19 95 LEU A C 1
ATOM 741 O O . LEU A 1 95 ? 3.073 -0.750 -11.157 1.00 94.19 95 LEU A O 1
ATOM 745 N N . ARG A 1 96 ? 2.483 -2.511 -9.885 1.00 94.75 96 ARG A N 1
ATOM 746 C CA . ARG A 1 96 ? 3.669 -3.324 -10.214 1.00 94.75 96 ARG A CA 1
ATOM 747 C C . ARG A 1 96 ? 3.747 -3.630 -11.708 1.00 94.75 96 ARG A C 1
ATOM 749 O O . ARG A 1 96 ? 4.826 -3.530 -12.288 1.00 94.75 96 ARG A O 1
ATOM 756 N N . HIS A 1 97 ? 2.623 -3.957 -12.342 1.00 93.69 97 HIS A N 1
ATOM 757 C CA . HIS A 1 97 ? 2.586 -4.189 -13.787 1.00 93.69 97 HIS A CA 1
ATOM 758 C C . HIS A 1 97 ? 2.868 -2.919 -14.595 1.00 93.69 97 HIS A C 1
ATOM 760 O O . HIS A 1 97 ? 3.641 -2.970 -15.551 1.00 93.69 97 HIS A O 1
ATOM 766 N N . ALA A 1 98 ? 2.272 -1.784 -14.219 1.00 92.94 98 ALA A N 1
ATOM 767 C CA . ALA A 1 98 ? 2.515 -0.507 -14.885 1.00 92.94 98 ALA A CA 1
ATOM 768 C C . ALA A 1 98 ? 3.989 -0.087 -14.771 1.00 92.94 98 ALA A C 1
ATOM 770 O O . ALA A 1 98 ? 4.608 0.240 -15.782 1.00 92.94 98 ALA A O 1
ATOM 771 N N . PHE A 1 99 ? 4.568 -0.209 -13.572 1.00 94.44 99 PHE A N 1
ATOM 772 C CA . PHE A 1 99 ? 5.988 0.033 -13.328 1.00 94.44 99 PHE A CA 1
ATOM 773 C C . PHE A 1 99 ? 6.879 -0.860 -14.198 1.00 94.44 99 PHE A C 1
ATOM 775 O O . PHE A 1 99 ? 7.763 -0.363 -14.891 1.00 94.44 99 PHE A O 1
ATOM 782 N N . GLY A 1 100 ? 6.622 -2.174 -14.211 1.00 94.81 100 GLY A N 1
ATOM 783 C CA . GLY A 1 100 ? 7.415 -3.123 -14.994 1.00 94.81 100 GLY A CA 1
ATOM 784 C C . GLY A 1 100 ? 7.397 -2.820 -16.494 1.00 94.81 100 GLY A C 1
ATOM 785 O O . GLY A 1 100 ? 8.440 -2.875 -17.143 1.00 94.81 100 GLY A O 1
ATOM 786 N N . ARG A 1 101 ? 6.237 -2.438 -17.047 1.00 93.25 101 ARG A N 1
ATOM 787 C CA . ARG A 1 101 ? 6.123 -2.030 -18.457 1.00 93.25 101 ARG A CA 1
ATOM 788 C C . ARG A 1 101 ? 6.866 -0.727 -18.747 1.00 93.25 101 ARG A C 1
ATOM 790 O O . ARG A 1 101 ? 7.595 -0.668 -19.735 1.00 93.25 101 ARG A O 1
ATOM 797 N N . ALA A 1 102 ? 6.707 0.288 -17.897 1.00 93.00 102 ALA A N 1
ATOM 798 C CA . ALA A 1 102 ? 7.404 1.564 -18.051 1.00 93.00 102 ALA A CA 1
ATOM 799 C C . ALA A 1 102 ? 8.930 1.373 -18.014 1.00 93.00 102 ALA A C 1
ATOM 801 O O . ALA A 1 102 ? 9.645 1.874 -18.881 1.00 93.00 102 ALA A O 1
ATOM 802 N N . GLU A 1 103 ? 9.423 0.569 -17.071 1.00 94.56 103 GLU A N 1
ATOM 803 C CA . GLU A 1 103 ? 10.846 0.266 -16.930 1.00 94.56 103 GLU A CA 1
ATOM 804 C C . GLU A 1 103 ? 11.393 -0.546 -18.116 1.00 94.56 103 GLU A C 1
ATOM 806 O O . GLU A 1 103 ? 12.471 -0.243 -18.626 1.00 94.56 103 GLU A O 1
ATOM 811 N N . ALA A 1 104 ? 10.642 -1.531 -18.620 1.00 94.31 104 ALA A N 1
ATOM 812 C CA . ALA A 1 104 ? 11.044 -2.298 -19.799 1.00 94.31 104 ALA A CA 1
ATOM 813 C C . ALA A 1 104 ? 11.192 -1.408 -21.045 1.00 94.31 104 ALA A C 1
ATOM 815 O O . ALA A 1 104 ? 12.205 -1.477 -21.742 1.00 94.31 104 ALA A O 1
ATOM 816 N N . VAL A 1 105 ? 10.217 -0.528 -21.306 1.00 92.50 105 VAL A N 1
ATOM 817 C CA . VAL A 1 105 ? 10.278 0.411 -22.439 1.00 92.50 105 VAL A CA 1
ATOM 818 C C . VAL A 1 105 ? 11.439 1.394 -22.274 1.00 92.50 105 VAL A C 1
ATOM 820 O O . VAL A 1 105 ? 12.162 1.660 -23.237 1.00 92.50 105 VAL A O 1
ATOM 823 N N . ARG A 1 106 ? 11.665 1.894 -21.053 1.00 91.56 106 ARG A N 1
ATOM 824 C CA . ARG A 1 106 ? 12.791 2.781 -20.736 1.00 91.56 106 ARG A CA 1
ATOM 825 C C . ARG A 1 106 ? 14.133 2.122 -21.057 1.00 91.56 106 ARG A C 1
ATOM 827 O O . ARG A 1 106 ? 14.947 2.739 -21.744 1.00 91.56 106 ARG A O 1
ATOM 834 N N . ARG A 1 107 ? 14.326 0.864 -20.646 1.00 93.06 107 ARG A N 1
ATOM 835 C CA . ARG A 1 107 ? 15.544 0.086 -20.934 1.00 93.06 107 ARG A CA 1
ATOM 836 C C . ARG A 1 107 ? 15.765 -0.122 -22.426 1.00 93.06 107 ARG A C 1
ATOM 838 O O . ARG A 1 107 ? 16.848 0.175 -22.912 1.00 93.06 107 ARG A O 1
ATOM 845 N N . ILE A 1 108 ? 14.729 -0.514 -23.174 1.00 92.44 108 ILE A N 1
ATOM 846 C CA . ILE A 1 108 ? 14.822 -0.684 -24.636 1.00 92.44 108 ILE A CA 1
ATOM 847 C C . ILE A 1 108 ? 15.290 0.615 -25.309 1.00 92.44 108 ILE A C 1
ATOM 849 O O . ILE A 1 108 ? 16.181 0.601 -26.158 1.00 92.44 108 ILE A O 1
ATOM 853 N N . ILE A 1 109 ? 14.721 1.760 -24.920 1.00 91.56 109 ILE A N 1
ATOM 854 C CA . ILE A 1 109 ? 15.115 3.063 -25.476 1.00 91.56 109 ILE A CA 1
ATOM 855 C C . ILE A 1 109 ? 16.563 3.406 -25.107 1.00 91.56 109 ILE A C 1
ATOM 857 O O . ILE A 1 109 ? 17.297 3.957 -25.933 1.00 91.56 109 ILE A O 1
ATOM 861 N N . GLU A 1 110 ? 16.982 3.114 -23.878 1.00 92.12 110 GLU A N 1
ATOM 862 C CA . GLU A 1 110 ? 18.344 3.371 -23.417 1.00 92.12 110 GLU A CA 1
ATOM 863 C C . GLU A 1 110 ? 19.377 2.513 -24.157 1.00 92.12 110 GLU A C 1
ATOM 865 O O . GLU A 1 110 ? 20.383 3.048 -24.636 1.00 92.12 110 GLU A O 1
ATOM 870 N N . ASP A 1 111 ? 19.106 1.220 -24.316 1.00 93.44 111 ASP A N 1
ATOM 871 C CA . ASP A 1 111 ? 19.976 0.276 -25.016 1.00 93.44 111 ASP A CA 1
ATOM 872 C C . ASP A 1 111 ? 20.138 0.662 -26.486 1.00 93.44 111 ASP A C 1
ATOM 874 O O . ASP A 1 111 ? 21.251 0.698 -27.010 1.00 93.44 111 ASP A O 1
ATOM 878 N N . GLU A 1 112 ? 19.065 1.098 -27.144 1.00 90.25 112 GLU A N 1
ATOM 879 C CA . GLU A 1 112 ? 19.143 1.609 -28.513 1.00 90.25 112 GLU A CA 1
ATOM 880 C C . GLU A 1 112 ? 19.916 2.918 -28.628 1.00 90.25 112 GLU A C 1
ATOM 882 O O . GLU A 1 112 ? 20.609 3.157 -29.622 1.00 90.25 112 GLU A O 1
ATOM 887 N N . ARG A 1 113 ? 19.798 3.802 -27.633 1.00 90.56 113 ARG A N 1
ATOM 888 C CA . ARG A 1 113 ? 20.609 5.024 -27.575 1.00 90.56 113 ARG A CA 1
ATOM 889 C C . ARG A 1 113 ? 22.082 4.681 -27.376 1.00 90.56 113 ARG A C 1
ATOM 891 O O . ARG A 1 113 ? 22.937 5.338 -27.966 1.00 90.56 113 ARG A O 1
ATOM 898 N N . LYS A 1 114 ? 22.403 3.678 -26.556 1.00 93.69 114 LYS A N 1
ATOM 899 C CA . LYS A 1 114 ? 23.777 3.182 -26.374 1.00 93.69 114 LYS A CA 1
ATOM 900 C C . LYS A 1 114 ? 24.312 2.559 -27.665 1.00 93.69 114 LYS A C 1
ATOM 902 O O . LYS A 1 114 ? 25.384 2.957 -28.113 1.00 93.69 114 LYS A O 1
ATOM 907 N N . ALA A 1 115 ? 23.544 1.682 -28.310 1.00 92.94 115 ALA A N 1
ATOM 908 C CA . ALA A 1 115 ? 23.918 1.049 -29.574 1.00 92.94 115 ALA A CA 1
ATOM 909 C C . ALA A 1 115 ? 24.176 2.082 -30.682 1.00 92.94 115 ALA A C 1
ATOM 911 O O . ALA A 1 115 ? 25.206 2.026 -31.353 1.00 92.94 115 ALA A O 1
ATOM 912 N N . ARG A 1 116 ? 23.299 3.087 -30.823 1.00 91.44 116 ARG A N 1
ATOM 913 C CA . ARG A 1 116 ? 23.483 4.178 -31.795 1.00 91.44 116 ARG A CA 1
ATOM 914 C C . ARG A 1 116 ? 24.723 5.020 -31.523 1.00 91.44 116 ARG A C 1
ATOM 916 O O . ARG A 1 116 ? 25.440 5.338 -32.465 1.00 91.44 116 ARG A O 1
ATOM 923 N N . ARG A 1 117 ? 24.993 5.355 -30.257 1.00 92.69 117 ARG A N 1
ATOM 924 C CA . ARG A 1 117 ? 26.207 6.091 -29.869 1.00 92.69 117 ARG A CA 1
ATOM 925 C C . ARG A 1 117 ? 27.469 5.300 -30.199 1.00 92.69 117 ARG A C 1
ATOM 927 O O . ARG A 1 117 ? 28.365 5.851 -30.823 1.00 92.69 117 ARG A O 1
ATOM 934 N N . LYS A 1 118 ? 27.494 4.004 -29.881 1.00 93.06 118 LYS A N 1
ATOM 935 C CA . LYS A 1 118 ? 28.620 3.120 -30.211 1.00 93.06 118 LYS A CA 1
ATOM 936 C C . LYS A 1 118 ? 28.850 3.019 -31.725 1.00 93.06 118 LYS A C 1
ATOM 938 O O . LYS A 1 118 ? 29.984 3.098 -32.177 1.00 93.06 118 LYS A O 1
ATOM 943 N N . ALA A 1 119 ? 27.780 2.898 -32.514 1.00 91.44 119 ALA A N 1
ATOM 944 C CA . ALA A 1 119 ? 27.869 2.846 -33.975 1.00 91.44 119 ALA A CA 1
ATOM 945 C C . ALA A 1 119 ? 28.276 4.186 -34.619 1.00 91.44 119 ALA A C 1
ATOM 947 O O . ALA A 1 119 ? 28.841 4.194 -35.709 1.00 91.44 119 ALA A O 1
ATOM 948 N N . ALA A 1 120 ? 27.957 5.325 -33.998 1.00 90.00 120 ALA A N 1
ATOM 949 C CA . ALA A 1 120 ? 28.459 6.629 -34.434 1.00 90.00 120 ALA A CA 1
ATOM 950 C C . ALA A 1 120 ? 29.960 6.758 -34.138 1.00 90.00 120 ALA A C 1
ATOM 952 O O . ALA A 1 120 ? 30.733 7.002 -35.053 1.00 90.00 120 ALA A O 1
ATOM 953 N N . GLN A 1 121 ? 30.374 6.445 -32.905 1.00 89.88 121 GLN A N 1
ATOM 954 C CA . GLN A 1 121 ? 31.782 6.464 -32.495 1.00 89.88 121 GLN A CA 1
ATOM 955 C C . GLN A 1 121 ? 32.665 5.553 -33.358 1.00 89.88 121 GLN A C 1
ATOM 957 O O . GLN A 1 121 ? 33.758 5.953 -33.735 1.00 89.88 121 GLN A O 1
ATOM 962 N N . GLY A 1 122 ? 32.195 4.347 -33.702 1.00 89.38 122 GLY A N 1
ATOM 963 C CA . GLY A 1 122 ? 32.929 3.450 -34.601 1.00 89.38 122 GLY A CA 1
ATOM 964 C C . GLY A 1 122 ? 33.157 4.057 -35.989 1.00 89.38 122 GLY A C 1
ATOM 965 O O . GLY A 1 122 ? 34.272 4.014 -36.495 1.00 89.38 122 GLY A O 1
ATOM 966 N N . ARG A 1 123 ? 32.130 4.699 -36.563 1.00 88.25 123 ARG A N 1
ATOM 967 C CA . ARG A 1 123 ? 32.232 5.378 -37.866 1.00 88.25 123 ARG A CA 1
ATOM 968 C C . ARG A 1 123 ? 33.171 6.580 -37.829 1.00 88.25 123 ARG A C 1
ATOM 970 O O . ARG A 1 123 ? 33.912 6.789 -38.784 1.00 88.25 123 ARG A O 1
ATOM 977 N N . ASP A 1 124 ? 33.147 7.349 -36.745 1.00 87.06 124 ASP A N 1
ATOM 978 C CA . ASP A 1 124 ? 34.045 8.493 -36.571 1.00 87.06 124 ASP A CA 1
ATOM 979 C C . ASP A 1 124 ? 35.509 8.024 -36.480 1.00 87.06 124 ASP A C 1
ATOM 981 O O . ASP A 1 124 ? 36.368 8.558 -37.177 1.00 87.06 124 ASP A O 1
ATOM 985 N N . LEU A 1 125 ? 35.778 6.947 -35.729 1.00 86.06 125 LEU A N 1
ATOM 986 C CA . LEU A 1 125 ? 37.112 6.339 -35.633 1.00 86.06 125 LEU A CA 1
ATOM 987 C C . LEU A 1 125 ? 37.615 5.790 -36.975 1.00 86.06 125 LEU A C 1
ATOM 989 O O . LEU A 1 125 ? 38.766 6.023 -37.335 1.00 86.06 125 LEU A O 1
ATOM 993 N N . GLU A 1 126 ? 36.772 5.075 -37.725 1.00 86.81 126 GLU A N 1
ATOM 994 C CA . GLU A 1 126 ? 37.117 4.575 -39.065 1.00 86.81 126 GLU A CA 1
ATOM 995 C C . GLU A 1 126 ? 37.423 5.725 -40.033 1.00 86.81 126 GLU A C 1
ATOM 997 O O . GLU A 1 126 ? 38.378 5.656 -40.809 1.00 86.81 126 GLU A O 1
ATOM 1002 N N . ARG A 1 127 ? 36.647 6.815 -39.961 1.00 85.12 127 ARG A N 1
ATOM 1003 C CA . ARG A 1 127 ? 36.868 8.011 -40.777 1.00 85.12 127 ARG A CA 1
ATOM 1004 C C . ARG A 1 127 ? 38.204 8.671 -40.453 1.00 85.12 127 ARG A C 1
ATOM 1006 O O . ARG A 1 127 ? 38.942 9.017 -41.372 1.00 85.12 127 ARG A O 1
ATOM 1013 N N . ASP A 1 128 ? 38.522 8.818 -39.172 1.00 85.38 128 ASP A N 1
ATOM 1014 C CA . ASP A 1 128 ? 39.777 9.422 -38.725 1.00 85.38 128 ASP A CA 1
ATOM 1015 C C . ASP A 1 128 ? 40.988 8.558 -39.116 1.00 85.38 128 ASP A C 1
ATOM 1017 O O . ASP A 1 128 ? 42.001 9.086 -39.578 1.00 85.38 128 ASP A O 1
ATOM 1021 N N . GLN A 1 129 ? 40.868 7.227 -39.034 1.00 84.19 129 GLN A N 1
ATOM 1022 C CA . GLN A 1 129 ? 41.889 6.291 -39.522 1.00 84.19 129 GLN A CA 1
ATOM 1023 C C . GLN A 1 129 ? 42.099 6.402 -41.037 1.00 84.19 129 GLN A C 1
ATOM 1025 O O . GLN A 1 129 ? 43.238 6.456 -41.501 1.00 84.19 129 GLN A O 1
ATOM 1030 N N . TYR A 1 130 ? 41.016 6.476 -41.814 1.00 83.81 130 TYR A N 1
ATOM 1031 C CA . TYR A 1 130 ? 41.091 6.635 -43.266 1.00 83.81 130 TYR A CA 1
ATOM 1032 C C . TYR A 1 130 ? 41.753 7.962 -43.663 1.00 83.81 130 TYR A C 1
ATOM 1034 O O . TYR A 1 130 ? 42.613 7.993 -44.543 1.00 83.81 130 TYR A O 1
ATOM 1042 N N . LEU A 1 131 ? 41.414 9.059 -42.976 1.00 84.31 131 LEU A N 1
ATOM 1043 C CA . LEU A 1 131 ? 42.048 10.364 -43.182 1.00 84.31 131 LEU A CA 1
ATOM 1044 C C . LEU A 1 131 ? 43.537 10.346 -42.812 1.00 84.31 131 LEU A C 1
ATOM 1046 O O . LEU A 1 131 ? 44.344 10.936 -43.527 1.00 84.31 131 LEU A O 1
ATOM 1050 N N . ALA A 1 132 ? 43.923 9.646 -41.743 1.00 84.19 132 ALA A N 1
ATOM 1051 C CA . ALA A 1 132 ? 45.324 9.485 -41.360 1.00 84.19 132 ALA A CA 1
ATOM 1052 C C . ALA A 1 132 ? 46.133 8.666 -42.384 1.00 84.19 132 ALA A C 1
ATOM 1054 O O . ALA A 1 132 ? 47.299 8.972 -42.613 1.00 84.19 132 ALA A O 1
ATOM 1055 N N . LEU A 1 133 ? 45.525 7.664 -43.031 1.00 84.44 133 LEU A N 1
ATOM 1056 C CA . LEU A 1 133 ? 46.159 6.877 -44.097 1.00 84.44 133 LEU A CA 1
ATOM 1057 C C . LEU A 1 133 ? 46.295 7.668 -45.405 1.00 84.44 133 LEU A C 1
ATOM 1059 O O . LEU A 1 133 ? 47.328 7.581 -46.062 1.00 84.44 133 LEU A O 1
ATOM 1063 N N . MET A 1 134 ? 45.289 8.473 -45.759 1.00 77.12 134 MET A N 1
ATOM 1064 C CA . MET A 1 134 ? 45.323 9.341 -46.946 1.00 77.12 134 MET A CA 1
ATOM 1065 C C . MET A 1 134 ? 46.275 10.536 -46.790 1.00 77.12 134 MET A C 1
ATOM 1067 O O . MET A 1 134 ? 46.815 11.015 -47.783 1.00 77.12 134 MET A O 1
ATOM 1071 N N . ASN A 1 135 ? 46.494 10.992 -45.553 1.00 74.50 135 ASN A N 1
ATOM 1072 C CA . ASN A 1 135 ? 47.451 12.046 -45.207 1.00 74.50 135 ASN A CA 1
ATOM 1073 C C . ASN A 1 135 ? 48.798 11.489 -44.701 1.00 74.50 135 ASN A C 1
ATOM 1075 O O . ASN A 1 135 ? 49.648 12.259 -44.247 1.00 74.50 135 ASN A O 1
ATOM 1079 N N . GLY A 1 136 ? 48.992 10.164 -44.748 1.00 54.59 136 GLY A N 1
ATOM 1080 C CA . GLY A 1 136 ? 50.261 9.511 -44.430 1.00 54.59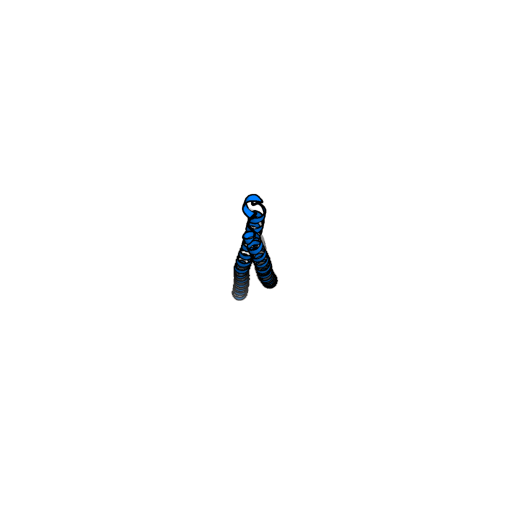 136 GLY A CA 1
ATOM 1081 C C . GLY A 1 136 ? 51.371 10.044 -45.341 1.00 54.59 136 GLY A C 1
ATOM 1082 O O . GLY A 1 136 ? 51.097 10.392 -46.490 1.00 54.59 136 GLY A O 1
ATOM 1083 N N . PRO A 1 137 ? 52.608 10.179 -44.832 1.00 50.75 137 PRO A N 1
ATOM 1084 C CA . PRO A 1 137 ? 53.591 11.101 -45.378 1.00 50.75 137 PRO A CA 1
ATOM 1085 C C . PRO A 1 137 ? 53.842 10.813 -46.853 1.00 50.75 137 PRO A C 1
ATOM 1087 O O . PRO A 1 137 ? 54.205 9.695 -47.221 1.00 50.75 137 PRO A O 1
ATOM 1090 N N . THR A 1 138 ? 53.725 11.851 -47.680 1.00 51.25 138 THR A N 1
ATOM 1091 C CA . THR A 1 138 ? 54.388 11.961 -48.979 1.00 51.25 138 THR A CA 1
ATOM 1092 C C . THR A 1 138 ? 55.900 11.825 -48.766 1.00 51.25 138 THR A C 1
ATOM 1094 O O . THR A 1 138 ? 56.658 12.786 -48.798 1.00 51.25 138 THR A O 1
ATOM 1097 N N . SER A 1 139 ? 56.359 10.599 -48.524 1.00 53.75 139 SER A N 1
ATOM 1098 C CA . SER A 1 139 ? 57.730 10.183 -48.758 1.00 53.75 139 SER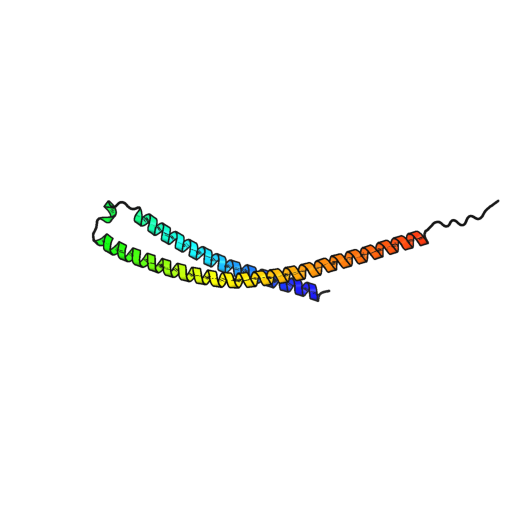 A CA 1
ATOM 1099 C C . SER A 1 139 ? 57.793 9.736 -50.211 1.00 53.75 139 SER A C 1
ATOM 1101 O O . SER A 1 139 ? 57.695 8.558 -50.539 1.00 53.75 139 SER A O 1
ATOM 1103 N N . ALA A 1 140 ? 57.900 10.718 -51.097 1.00 44.97 140 ALA A N 1
ATOM 1104 C CA . ALA A 1 140 ? 58.536 10.528 -52.385 1.00 44.97 140 ALA A CA 1
ATOM 1105 C C . ALA A 1 140 ? 59.775 11.418 -52.366 1.00 44.97 140 ALA A C 1
ATOM 1107 O O . ALA A 1 140 ? 59.741 12.590 -52.736 1.00 44.97 140 ALA A O 1
ATOM 1108 N N . GLY A 1 141 ? 60.868 10.854 -51.855 1.00 54.62 141 GLY A N 1
ATOM 1109 C CA . GLY A 1 141 ? 62.187 11.376 -52.148 1.00 54.62 141 GLY A CA 1
ATOM 1110 C C . GLY A 1 141 ? 62.442 11.308 -53.655 1.00 54.62 141 GLY A C 1
ATOM 1111 O O . GLY A 1 141 ? 62.307 10.254 -54.268 1.00 54.62 141 GLY A O 1
ATOM 1112 N N . GLY A 1 142 ? 62.846 12.436 -54.224 1.00 45.25 142 GLY A N 1
ATOM 1113 C CA . GLY A 1 142 ? 63.591 12.543 -55.478 1.00 45.25 142 GLY A CA 1
ATOM 1114 C C . GLY A 1 142 ? 64.594 13.674 -55.277 1.00 45.25 142 GLY A C 1
ATOM 1115 O O . GLY A 1 142 ? 64.235 14.839 -55.360 1.00 45.25 142 GLY A O 1
ATOM 1116 N N . GLN A 1 143 ? 65.711 13.388 -54.607 1.00 48.75 143 GLN A N 1
ATOM 1117 C CA . GLN A 1 143 ? 67.023 13.188 -55.231 1.00 48.75 143 GLN A CA 1
ATOM 1118 C C . GLN A 1 143 ? 67.503 14.360 -56.108 1.00 48.75 143 GLN A C 1
ATOM 1120 O O . GLN A 1 143 ? 67.121 14.490 -57.263 1.00 48.75 143 GLN A O 1
ATOM 1125 N N . ASN A 1 144 ? 68.498 15.056 -55.548 1.00 46.97 144 ASN A N 1
ATOM 1126 C CA . ASN A 1 144 ? 69.816 15.264 -56.153 1.00 46.97 144 ASN A CA 1
ATOM 1127 C C . ASN A 1 144 ? 69.931 16.315 -57.276 1.00 46.97 144 ASN A C 1
ATOM 1129 O O . ASN A 1 144 ? 69.797 15.986 -58.453 1.00 46.97 144 ASN A O 1
ATOM 1133 N N . ARG A 1 145 ? 70.319 17.542 -56.910 1.00 43.53 145 ARG A N 1
ATOM 1134 C CA . ARG A 1 145 ? 71.601 18.183 -57.281 1.00 43.53 145 ARG A CA 1
ATOM 1135 C C . ARG A 1 145 ? 71.694 19.596 -56.718 1.00 43.53 145 ARG A C 1
ATOM 1137 O O . ARG A 1 145 ? 70.667 20.303 -56.752 1.00 43.53 145 ARG A O 1
#

pLDDT: mean 85.17, std 14.31, range [43.53, 98.25]

Sequence (145 aa):
MTDRVQLSQAMEAAYQAAQAAMQDIRAEETALRQSLAELDAQRMASRALPLEQWAAPRAIGADLLWQGWTQRTRQELNVKLAQVLVRKAEKLAALRHAFGRAEAVRRIIEDERKARRKAAQGRDLERDQYLALMNGPTSAGGQNR